Protein AF-A0A6P0DNE5-F1 (afdb_monomer_lite)

Foldseek 3Di:
DDDDPDPCQQVVVVVLLVQLVVLLVQLVVLVVVLLVCCVVDPPDQDDRDPVSLCSLVVSLVSLVVSLVCCVPPHDQADPAADLVLLVVLLVVLVVLLVVLVSSVCSLVSSCVVVPVPPDPPVVVVVSVVSSVSSSVSSNSSSVSSNSNSVNNNVTDPPPDD

Structure (mmCIF, N/CA/C/O backbone):
data_AF-A0A6P0DNE5-F1
#
_entry.id   AF-A0A6P0DNE5-F1
#
loop_
_atom_site.group_PDB
_atom_site.id
_atom_site.type_symbol
_atom_site.label_atom_id
_atom_site.label_alt_id
_atom_site.label_comp_id
_atom_site.label_asym_id
_atom_site.label_entity_id
_atom_site.label_seq_id
_atom_site.pdbx_PDB_ins_code
_atom_site.Cartn_x
_atom_site.Cartn_y
_atom_site.Cartn_z
_atom_site.occupancy
_atom_site.B_iso_or_equiv
_atom_site.auth_seq_id
_atom_site.auth_comp_id
_atom_site.auth_asym_id
_atom_site.auth_atom_id
_atom_site.pdbx_PDB_model_num
ATOM 1 N N . MET A 1 1 ? -16.342 22.376 21.111 1.00 40.09 1 MET A N 1
ATOM 2 C CA . MET A 1 1 ? -17.030 22.135 19.822 1.00 40.09 1 MET A CA 1
ATOM 3 C C . MET A 1 1 ? -17.573 20.713 19.846 1.00 40.09 1 MET A C 1
ATOM 5 O O . MET A 1 1 ? -16.789 19.785 19.961 1.00 40.09 1 MET A O 1
ATOM 9 N N . LYS A 1 2 ? -18.901 20.553 19.884 1.00 53.34 2 LYS A N 1
ATOM 10 C CA . LYS A 1 2 ? -19.609 19.266 20.007 1.00 53.34 2 LYS A CA 1
ATOM 11 C C . LYS A 1 2 ? -20.362 18.977 18.702 1.00 53.34 2 LYS A C 1
ATOM 13 O O . LYS A 1 2 ? -20.872 19.919 18.104 1.00 53.34 2 LYS A O 1
ATOM 18 N N . SER A 1 3 ? -20.507 17.683 18.383 1.00 47.47 3 SER A N 1
ATOM 19 C CA . SER A 1 3 ? -21.315 17.072 17.300 1.00 47.47 3 SER A CA 1
ATOM 20 C C . SER A 1 3 ? -20.554 16.914 15.968 1.00 47.47 3 SER A C 1
ATOM 22 O O . SER A 1 3 ? -20.046 17.894 15.449 1.00 47.47 3 SER A O 1
ATOM 24 N N . ARG A 1 4 ? -20.395 15.730 15.351 1.00 44.09 4 ARG A N 1
ATOM 25 C CA . ARG A 1 4 ? -21.260 14.537 15.291 1.00 44.09 4 ARG A CA 1
ATOM 26 C C . ARG A 1 4 ? -20.436 13.237 15.220 1.00 44.09 4 ARG A C 1
ATOM 28 O O . ARG A 1 4 ? -19.831 12.954 14.192 1.00 44.09 4 ARG A O 1
ATOM 35 N N . SER A 1 5 ? -20.505 12.389 16.241 1.00 48.00 5 SER A N 1
ATOM 36 C CA . SER A 1 5 ? -20.289 10.945 16.082 1.00 48.00 5 SER A CA 1
ATOM 37 C C . SER A 1 5 ? -21.601 10.328 15.593 1.00 48.00 5 SER A C 1
ATOM 39 O O . SER A 1 5 ? -22.382 9.769 16.359 1.00 48.00 5 SER A O 1
ATOM 41 N N . GLY A 1 6 ? -21.904 10.526 14.309 1.00 44.25 6 GLY A N 1
ATOM 42 C CA . GLY A 1 6 ? -22.980 9.777 13.667 1.00 44.25 6 GLY A CA 1
ATOM 43 C C . GLY A 1 6 ? -22.579 8.300 13.531 1.00 44.25 6 GLY A C 1
ATOM 44 O O . GLY A 1 6 ? -21.390 8.019 13.362 1.00 44.25 6 GLY A O 1
ATOM 45 N N . PRO A 1 7 ? -23.536 7.354 13.526 1.00 51.06 7 PRO A N 1
ATOM 46 C CA . PRO A 1 7 ? -23.280 5.931 13.261 1.00 51.06 7 PRO A CA 1
ATOM 47 C C . PRO A 1 7 ? -22.626 5.650 11.889 1.00 51.06 7 PRO A C 1
ATOM 49 O O . PRO A 1 7 ? -22.292 4.510 11.592 1.00 51.06 7 PRO A O 1
ATOM 52 N N . SER A 1 8 ? -22.406 6.673 11.056 1.00 59.88 8 SER A N 1
ATOM 53 C CA . SER A 1 8 ? -21.742 6.613 9.752 1.00 59.88 8 SER A CA 1
ATOM 54 C C . SER A 1 8 ? -20.208 6.654 9.800 1.00 59.88 8 SER A C 1
ATOM 56 O O . SER A 1 8 ? -19.576 6.265 8.823 1.00 59.88 8 SER A O 1
ATOM 58 N N . ALA A 1 9 ? -19.587 7.112 10.894 1.00 70.00 9 ALA A N 1
ATOM 59 C CA . ALA A 1 9 ? -18.127 7.243 10.987 1.00 70.00 9 ALA A CA 1
ATOM 60 C C . ALA A 1 9 ? -17.345 5.922 10.774 1.00 70.00 9 ALA A C 1
ATOM 62 O O . ALA A 1 9 ? -16.419 5.925 9.960 1.00 70.00 9 ALA A O 1
ATOM 63 N N . PRO A 1 10 ? -17.719 4.781 11.397 1.00 74.62 10 PRO A N 1
ATOM 64 C CA . PRO A 1 10 ? -17.017 3.516 11.163 1.00 74.62 10 PRO A CA 1
ATOM 65 C C . PRO A 1 10 ? -17.237 2.971 9.744 1.00 74.62 10 PRO A C 1
ATOM 67 O O . PRO A 1 10 ? -16.328 2.386 9.166 1.00 74.62 10 PRO A O 1
ATOM 70 N N . TRP A 1 11 ? -18.406 3.206 9.140 1.00 76.19 11 TRP A N 1
ATOM 71 C CA . TRP A 1 11 ? -18.694 2.771 7.767 1.00 76.19 11 TRP A CA 1
ATOM 72 C C . TRP A 1 11 ? -17.926 3.576 6.719 1.00 76.19 11 TRP A C 1
ATOM 74 O O . TRP A 1 11 ? -17.450 3.007 5.7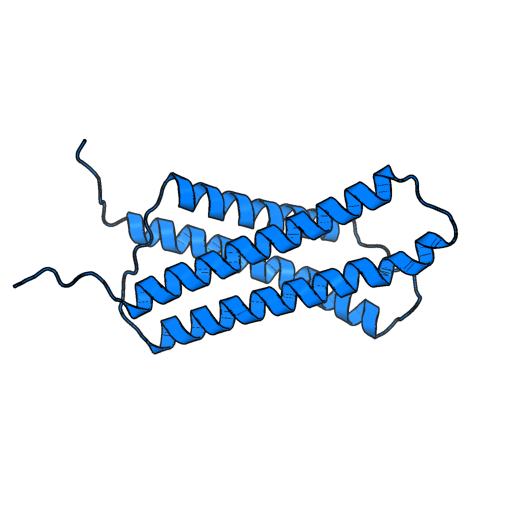41 1.00 76.19 11 TRP A O 1
ATOM 84 N N . ILE A 1 12 ? -17.754 4.883 6.936 1.00 80.94 12 ILE A N 1
ATOM 85 C CA . ILE A 1 12 ? -16.903 5.725 6.084 1.00 80.94 12 ILE A CA 1
ATOM 86 C C . ILE A 1 12 ? -15.450 5.261 6.192 1.00 80.94 12 ILE A C 1
ATOM 88 O O . ILE A 1 12 ? -14.786 5.095 5.173 1.00 80.94 12 ILE A O 1
ATOM 92 N N . TYR A 1 13 ? -14.974 4.995 7.412 1.00 82.75 13 TYR A N 1
ATOM 93 C CA . TYR A 1 13 ? -13.639 4.448 7.640 1.00 82.75 13 TYR A CA 1
ATOM 94 C C . TYR A 1 13 ? -13.429 3.108 6.915 1.00 82.75 13 TYR A C 1
ATOM 96 O O . TYR A 1 13 ? -12.464 2.965 6.166 1.00 82.75 13 TYR A O 1
ATOM 104 N N . LEU A 1 14 ? -14.364 2.163 7.062 1.00 83.56 14 LEU A N 1
ATOM 105 C CA . LEU A 1 14 ? -14.329 0.879 6.354 1.00 83.56 14 LEU A CA 1
ATOM 106 C C . LEU A 1 14 ? -14.367 1.055 4.833 1.00 83.56 14 LEU A C 1
ATOM 108 O O . LEU A 1 14 ? -13.668 0.337 4.128 1.00 83.56 14 LEU A O 1
ATOM 112 N N . GLY A 1 15 ? -15.131 2.023 4.324 1.00 85.50 15 GLY A N 1
ATOM 113 C CA . GLY A 1 15 ? -15.147 2.364 2.903 1.00 85.50 15 GLY A CA 1
ATOM 114 C C . GLY A 1 15 ? -13.790 2.869 2.403 1.00 85.50 15 GLY A C 1
ATOM 115 O O . GLY A 1 15 ? -13.328 2.434 1.350 1.00 85.5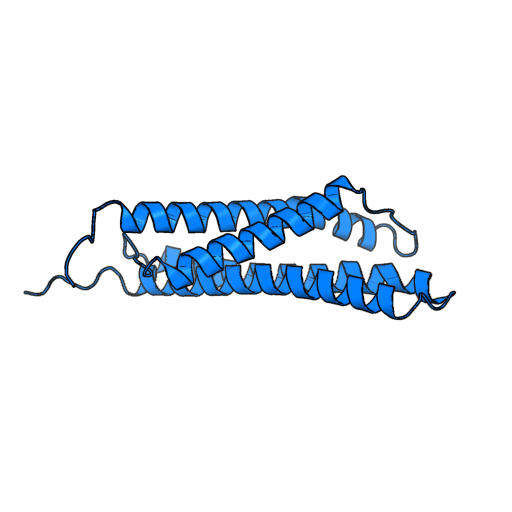0 15 GLY A O 1
ATOM 116 N N . LEU A 1 16 ? -13.115 3.736 3.168 1.00 86.06 16 LEU A N 1
ATOM 117 C CA . LEU A 1 16 ? -11.761 4.201 2.842 1.00 86.06 16 LEU A CA 1
ATOM 118 C C . LEU A 1 16 ? -10.746 3.055 2.883 1.00 86.06 16 LEU A C 1
ATOM 120 O O . LEU A 1 16 ? -9.910 2.956 1.986 1.00 86.06 16 LEU A O 1
ATOM 124 N N . LEU A 1 17 ? -10.832 2.187 3.894 1.00 86.88 17 LEU A N 1
ATOM 125 C CA . LEU A 1 17 ? -9.959 1.023 4.016 1.00 86.88 17 LEU A CA 1
ATOM 126 C C . LEU A 1 17 ? -10.181 0.046 2.856 1.00 86.88 17 LEU A C 1
ATOM 128 O O . LEU A 1 17 ? -9.220 -0.380 2.227 1.00 86.88 17 LEU A O 1
ATOM 132 N N . ALA A 1 18 ? -11.438 -0.240 2.507 1.00 88.38 18 ALA A N 1
ATOM 133 C CA . ALA A 1 18 ? -11.786 -1.087 1.371 1.00 88.38 18 ALA A CA 1
ATOM 134 C C . ALA A 1 18 ? -11.278 -0.501 0.046 1.00 88.38 18 ALA A C 1
ATOM 136 O O . ALA A 1 18 ? -10.746 -1.237 -0.783 1.00 88.38 18 ALA A O 1
ATOM 137 N N . ALA A 1 19 ? -11.376 0.820 -0.140 1.00 89.19 19 ALA A N 1
ATOM 138 C CA . ALA A 1 19 ? -10.813 1.497 -1.305 1.00 89.19 19 ALA A CA 1
ATOM 139 C C . ALA A 1 19 ? -9.281 1.358 -1.365 1.00 89.19 19 ALA A C 1
ATOM 141 O O . ALA A 1 19 ? -8.734 1.091 -2.435 1.00 89.19 19 ALA A O 1
ATOM 142 N N . GLN A 1 20 ? -8.582 1.466 -0.230 1.00 89.38 20 GLN A N 1
ATOM 143 C CA . GLN A 1 20 ? -7.138 1.223 -0.181 1.00 89.38 20 GLN A CA 1
ATOM 144 C C . GLN A 1 20 ? -6.780 -0.235 -0.460 1.00 89.38 20 GLN A C 1
ATOM 146 O O . GLN A 1 20 ? -5.856 -0.494 -1.226 1.00 89.38 20 GLN A O 1
ATOM 151 N N . THR A 1 21 ? -7.523 -1.188 0.102 1.00 89.75 21 THR A N 1
ATOM 152 C CA . THR A 1 21 ? -7.329 -2.613 -0.175 1.00 89.75 21 THR A CA 1
ATOM 153 C C . THR A 1 21 ? -7.550 -2.918 -1.654 1.00 89.75 21 THR A C 1
ATOM 155 O O . THR A 1 21 ? -6.733 -3.609 -2.256 1.00 89.75 21 THR A O 1
ATOM 158 N N . ALA A 1 22 ? -8.585 -2.353 -2.279 1.00 90.75 22 ALA A N 1
ATOM 159 C CA . ALA A 1 22 ? -8.823 -2.493 -3.714 1.00 90.75 22 ALA A CA 1
ATOM 160 C C . ALA A 1 22 ? -7.678 -1.896 -4.551 1.00 90.75 22 ALA A C 1
ATOM 162 O O . ALA A 1 22 ? -7.229 -2.521 -5.514 1.00 90.75 22 ALA A O 1
ATOM 163 N N . ALA A 1 23 ? -7.154 -0.729 -4.165 1.00 88.50 23 ALA A N 1
ATOM 164 C CA . ALA A 1 23 ? -6.004 -0.108 -4.824 1.00 88.50 23 ALA A CA 1
ATOM 165 C C . ALA A 1 23 ? -4.732 -0.966 -4.695 1.00 88.50 23 ALA A C 1
ATOM 167 O O . ALA A 1 23 ? -4.010 -1.163 -5.672 1.00 88.50 23 ALA A O 1
ATOM 168 N N . ALA A 1 24 ? -4.479 -1.527 -3.510 1.00 87.25 24 ALA A N 1
ATOM 169 C CA . ALA A 1 24 ? -3.353 -2.422 -3.260 1.00 87.25 24 ALA A CA 1
ATOM 170 C C . ALA A 1 24 ? -3.473 -3.739 -4.047 1.00 87.25 24 ALA A C 1
ATOM 172 O O . ALA A 1 24 ? -2.493 -4.193 -4.634 1.00 87.25 24 ALA A O 1
ATOM 173 N N . LEU A 1 25 ? -4.673 -4.325 -4.124 1.00 89.75 25 LEU A N 1
ATOM 174 C CA . LEU A 1 25 ? -4.942 -5.514 -4.939 1.00 89.75 25 LEU A CA 1
ATOM 175 C C . LEU A 1 25 ? -4.794 -5.230 -6.437 1.00 89.75 25 LEU A C 1
ATOM 177 O O . LEU A 1 25 ? -4.271 -6.064 -7.169 1.00 89.75 25 LEU A O 1
ATOM 181 N N . THR A 1 26 ? -5.201 -4.045 -6.893 1.00 87.19 26 THR A N 1
ATOM 182 C CA . THR A 1 26 ? -5.017 -3.619 -8.288 1.00 87.19 26 THR A CA 1
ATOM 183 C C . THR A 1 26 ? -3.534 -3.470 -8.620 1.00 87.19 26 THR A C 1
ATOM 185 O O . THR A 1 26 ? -3.081 -3.995 -9.635 1.00 87.19 26 THR A O 1
ATOM 188 N N . LEU A 1 27 ? -2.750 -2.837 -7.734 1.00 84.88 27 LEU A N 1
ATOM 189 C CA . LEU A 1 27 ? -1.289 -2.812 -7.854 1.00 84.88 27 LEU A CA 1
ATOM 190 C C . LEU A 1 27 ? -0.725 -4.223 -7.933 1.00 84.88 27 LEU A C 1
ATOM 192 O O . LEU A 1 27 ? 0.075 -4.498 -8.821 1.00 84.88 27 LEU A O 1
ATOM 196 N N . PHE A 1 28 ? -1.171 -5.117 -7.048 1.00 85.44 28 PHE A N 1
ATOM 197 C CA . PHE A 1 28 ? -0.756 -6.512 -7.065 1.00 85.44 28 PHE A CA 1
ATOM 198 C C . PHE A 1 28 ? -1.022 -7.176 -8.417 1.00 85.44 28 PHE A C 1
ATOM 200 O O . PHE A 1 28 ? -0.116 -7.766 -9.002 1.00 85.44 28 PHE A O 1
ATOM 207 N N . TRP A 1 29 ? -2.229 -7.006 -8.949 1.00 85.88 29 TRP A N 1
ATOM 208 C CA . TRP A 1 29 ? -2.652 -7.602 -10.210 1.00 85.88 29 TRP A CA 1
ATOM 209 C C . TRP A 1 29 ? -1.867 -7.099 -11.425 1.00 85.88 29 TRP A C 1
ATOM 211 O O . TRP A 1 29 ? -1.577 -7.879 -12.325 1.00 85.88 29 TRP A O 1
ATOM 221 N N . ILE A 1 30 ? -1.509 -5.813 -11.459 1.00 82.44 30 ILE A N 1
ATOM 222 C CA . ILE A 1 30 ? -0.730 -5.225 -12.564 1.00 82.44 30 ILE A CA 1
ATOM 223 C C . ILE A 1 30 ? 0.726 -5.683 -12.497 1.00 82.44 30 ILE A C 1
ATOM 225 O O . ILE A 1 30 ? 1.357 -6.005 -13.497 1.00 82.44 30 ILE A O 1
ATOM 229 N N . VAL A 1 31 ? 1.281 -5.702 -11.297 1.00 78.06 31 VAL A N 1
ATOM 230 C CA . VAL A 1 31 ? 2.714 -5.874 -11.087 1.00 78.06 31 VAL A CA 1
ATOM 231 C C . VAL A 1 31 ? 3.131 -7.334 -11.092 1.00 78.06 31 VAL A C 1
ATOM 233 O O . VAL A 1 31 ? 4.215 -7.650 -11.576 1.00 78.06 31 VAL A O 1
ATOM 236 N N . PHE A 1 32 ? 2.308 -8.226 -10.544 1.00 82.31 32 PHE A N 1
ATOM 237 C CA . PHE A 1 32 ? 2.599 -9.653 -10.507 1.00 82.31 32 PHE A CA 1
ATOM 238 C C . PHE A 1 32 ? 2.963 -10.241 -11.888 1.00 82.31 32 PHE A C 1
ATOM 240 O O . PHE A 1 32 ? 4.017 -10.873 -11.986 1.00 82.31 32 PHE A O 1
ATOM 247 N N . PRO A 1 33 ? 2.197 -10.009 -12.977 1.00 80.81 33 PRO A N 1
ATOM 248 C CA . PRO A 1 33 ? 2.567 -10.503 -14.302 1.00 80.81 33 PRO A CA 1
ATOM 249 C C . PRO A 1 33 ? 3.838 -9.839 -14.846 1.00 80.81 33 PRO A C 1
ATOM 251 O O . PRO A 1 33 ? 4.631 -10.512 -15.500 1.00 80.81 33 PRO A O 1
ATOM 254 N N . ILE A 1 34 ? 4.084 -8.559 -14.533 1.00 76.31 34 ILE A N 1
ATOM 255 C CA . ILE A 1 34 ? 5.331 -7.866 -14.901 1.00 76.31 34 ILE A CA 1
ATOM 256 C C . ILE A 1 34 ? 6.527 -8.545 -14.221 1.00 76.31 34 ILE A C 1
ATOM 258 O O . ILE A 1 34 ? 7.533 -8.826 -14.868 1.00 76.31 34 ILE A O 1
ATOM 262 N N . PHE A 1 35 ? 6.413 -8.850 -12.928 1.00 74.56 35 PHE A N 1
ATOM 263 C CA . PHE A 1 35 ? 7.452 -9.535 -12.162 1.00 74.56 35 PHE A CA 1
ATOM 264 C C . PHE A 1 35 ? 7.698 -10.961 -12.662 1.00 74.56 35 PHE A C 1
ATOM 266 O O . PHE A 1 35 ? 8.846 -11.356 -12.862 1.00 74.56 35 PHE A O 1
ATOM 273 N N . HIS A 1 36 ? 6.630 -11.717 -12.919 1.00 78.12 36 HIS A N 1
ATOM 274 C CA . HIS A 1 36 ? 6.729 -13.061 -13.480 1.00 78.12 36 HIS A CA 1
ATOM 275 C C . HIS A 1 36 ? 7.403 -13.046 -14.861 1.00 78.12 36 HIS A C 1
ATOM 277 O O . HIS A 1 36 ? 8.296 -13.853 -15.121 1.00 78.12 36 HIS A O 1
ATOM 283 N N . GLY A 1 37 ? 7.033 -12.096 -15.726 1.00 73.38 37 GLY A N 1
ATOM 284 C CA . GLY A 1 37 ? 7.671 -11.887 -17.027 1.00 73.38 37 GLY A CA 1
ATOM 285 C C . GLY A 1 37 ? 9.166 -11.584 -16.911 1.00 73.38 37 GLY A C 1
ATOM 286 O O . GLY A 1 37 ? 9.965 -12.141 -17.653 1.00 73.38 37 GLY A O 1
ATOM 287 N N . LEU A 1 38 ? 9.565 -10.780 -15.922 1.00 69.88 38 LEU A N 1
ATOM 288 C CA . LEU A 1 38 ? 10.974 -10.449 -15.690 1.00 69.88 38 LEU A CA 1
ATOM 289 C C . LEU A 1 38 ? 11.816 -11.634 -15.224 1.00 69.88 38 LEU A C 1
ATOM 291 O O . LEU A 1 38 ? 12.951 -11.781 -15.667 1.00 69.88 38 LEU A O 1
ATOM 295 N N . ILE A 1 39 ? 11.280 -12.470 -14.334 1.00 73.31 39 ILE A N 1
ATOM 296 C CA . ILE A 1 39 ? 11.995 -13.663 -13.857 1.00 73.31 39 ILE A CA 1
ATOM 297 C C . ILE A 1 39 ? 12.116 -14.708 -14.970 1.00 73.31 39 ILE A C 1
ATOM 299 O O . ILE A 1 39 ? 13.125 -15.404 -15.053 1.00 73.31 39 ILE A O 1
ATOM 303 N N . THR A 1 40 ? 11.093 -14.830 -15.816 1.00 75.69 40 THR A N 1
ATOM 304 C CA . THR A 1 40 ? 11.061 -15.828 -16.897 1.00 75.69 40 THR A CA 1
ATOM 305 C C . THR A 1 40 ? 11.865 -15.409 -18.129 1.00 75.69 40 THR A C 1
ATOM 307 O O . THR A 1 40 ? 12.417 -16.275 -18.803 1.00 75.69 40 THR A O 1
ATOM 310 N N . HIS A 1 41 ? 11.997 -14.105 -18.392 1.00 67.25 41 HIS A N 1
ATOM 311 C CA . HIS A 1 41 ? 12.728 -13.544 -19.532 1.00 67.25 41 HIS A CA 1
ATOM 312 C C . HIS A 1 41 ? 13.787 -12.528 -19.077 1.00 67.25 41 HIS A C 1
ATOM 314 O O . HIS A 1 41 ? 13.706 -11.328 -19.346 1.00 67.25 41 HIS A O 1
ATOM 320 N N . LEU A 1 42 ? 14.798 -13.019 -18.359 1.00 58.88 42 LEU A N 1
ATOM 321 C CA . LEU A 1 42 ? 15.931 -12.212 -17.905 1.00 58.88 42 LEU A CA 1
ATOM 322 C C . LEU A 1 42 ? 16.734 -11.684 -19.108 1.00 58.88 42 LEU A C 1
ATOM 324 O O . LEU A 1 42 ? 17.310 -12.467 -19.858 1.00 58.88 42 LEU A O 1
ATOM 328 N N . GLY A 1 43 ? 16.805 -10.358 -19.257 1.00 56.03 43 GLY A N 1
ATOM 329 C CA . GLY A 1 43 ? 17.646 -9.683 -20.257 1.00 56.03 43 GLY A CA 1
ATOM 330 C C . GLY A 1 43 ? 16.904 -9.067 -21.446 1.00 56.03 43 GLY A C 1
ATOM 331 O O . GLY A 1 43 ? 17.506 -8.281 -22.171 1.00 56.03 43 GLY A O 1
ATOM 332 N N . GLU A 1 44 ? 15.608 -9.341 -21.618 1.00 59.38 44 GLU A N 1
ATOM 333 C CA . GLU A 1 44 ? 14.803 -8.708 -22.671 1.00 59.38 44 GLU A CA 1
ATOM 334 C C . GLU A 1 44 ? 14.213 -7.365 -22.197 1.00 59.38 44 GLU A C 1
ATOM 336 O O . GLU A 1 44 ? 13.640 -7.276 -21.098 1.00 59.38 44 GLU A O 1
ATOM 341 N N . PRO A 1 45 ? 14.296 -6.294 -23.008 1.00 57.56 45 PRO A N 1
ATOM 342 C CA . PRO A 1 45 ? 13.609 -5.049 -22.716 1.00 57.56 45 PRO A CA 1
ATOM 343 C C . PRO A 1 45 ? 12.096 -5.251 -22.871 1.00 57.56 45 PRO A C 1
ATOM 345 O O . PRO A 1 45 ? 11.524 -5.034 -23.935 1.00 57.56 45 PRO A O 1
ATOM 348 N N . GLN A 1 46 ? 11.395 -5.606 -21.787 1.00 57.41 46 GLN A N 1
ATOM 349 C CA . GLN A 1 46 ? 9.933 -5.451 -21.767 1.00 57.41 46 GLN A CA 1
ATOM 350 C C . GLN A 1 46 ? 9.633 -3.968 -22.054 1.00 57.41 46 GLN A C 1
ATOM 352 O O . GLN A 1 46 ? 10.363 -3.097 -21.583 1.00 57.41 46 GLN A O 1
ATOM 357 N N . MET A 1 47 ? 8.563 -3.627 -22.757 1.00 59.66 47 MET A N 1
ATOM 358 C CA . MET A 1 47 ? 8.017 -2.268 -22.721 1.00 59.66 47 MET A CA 1
ATOM 359 C C . MET A 1 47 ? 6.807 -2.300 -21.795 1.00 59.66 47 MET A C 1
ATOM 361 O O . MET A 1 47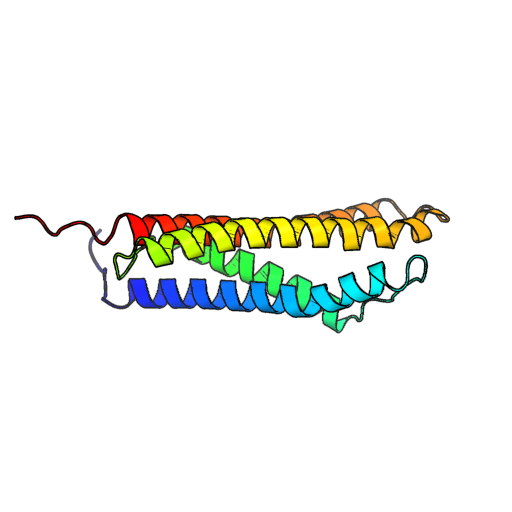 ? 5.941 -3.156 -21.951 1.00 59.66 47 MET A O 1
ATOM 365 N N . LEU A 1 48 ? 6.767 -1.419 -20.789 1.00 66.56 48 LEU A N 1
ATOM 366 C CA . LEU A 1 48 ? 5.557 -1.291 -19.977 1.00 66.56 48 LEU A CA 1
ATOM 367 C C . LEU A 1 48 ? 4.504 -0.601 -20.841 1.00 66.56 48 LEU A C 1
ATOM 369 O O . LEU A 1 48 ? 4.782 0.467 -21.394 1.00 66.56 48 LEU A O 1
ATOM 373 N N . ALA A 1 49 ? 3.312 -1.182 -20.939 1.00 76.19 49 ALA A N 1
ATOM 374 C CA . ALA A 1 49 ? 2.216 -0.497 -21.596 1.00 76.19 49 ALA A CA 1
ATOM 375 C C . ALA A 1 49 ? 1.899 0.794 -20.826 1.00 76.19 49 ALA A C 1
ATOM 377 O O . ALA A 1 49 ? 1.963 0.844 -19.594 1.00 76.19 49 ALA A O 1
ATOM 378 N N . LEU A 1 50 ? 1.547 1.857 -21.551 1.00 76.81 50 LEU A N 1
ATOM 379 C CA . LEU A 1 50 ? 1.199 3.142 -20.940 1.00 76.81 50 LEU A CA 1
ATOM 380 C C . LEU A 1 50 ? -0.011 3.001 -19.995 1.00 76.81 50 LEU A C 1
ATOM 382 O O . LEU A 1 50 ? -0.085 3.688 -18.980 1.00 76.81 50 LEU A O 1
ATOM 386 N N . SER A 1 51 ? -0.901 2.042 -20.274 1.00 78.19 51 SER A N 1
ATOM 387 C CA . SER A 1 51 ? -2.000 1.633 -19.391 1.00 78.19 51 SER A CA 1
ATOM 388 C C . SER A 1 51 ? -1.521 1.155 -18.019 1.00 78.19 51 SER A C 1
ATOM 390 O O . SER A 1 51 ? -2.100 1.541 -17.006 1.00 78.19 51 SER A O 1
ATOM 392 N N . ASP A 1 52 ? -0.450 0.363 -17.972 1.00 79.62 52 ASP A N 1
ATOM 393 C CA . ASP A 1 52 ? 0.059 -0.238 -16.736 1.00 79.62 52 ASP A CA 1
ATOM 394 C C . ASP A 1 52 ? 0.760 0.818 -15.881 1.00 79.62 52 ASP A C 1
ATOM 396 O O . ASP A 1 52 ? 0.580 0.861 -14.665 1.00 79.62 52 ASP A O 1
ATOM 400 N N . GLN A 1 53 ? 1.501 1.729 -16.525 1.00 79.56 53 GLN A N 1
ATOM 401 C CA . GLN A 1 53 ? 2.101 2.882 -15.849 1.00 79.56 53 GLN A CA 1
ATOM 402 C C . GLN A 1 53 ? 1.026 3.776 -15.232 1.00 79.56 53 GLN A C 1
ATOM 404 O O . GLN A 1 53 ? 1.109 4.114 -14.052 1.00 79.56 53 GLN A O 1
ATOM 409 N N . VAL A 1 54 ? -0.011 4.123 -16.001 1.00 84.31 54 VAL A N 1
ATOM 410 C CA . VAL A 1 54 ? -1.136 4.922 -15.497 1.00 84.31 54 VAL A CA 1
ATOM 411 C C . VAL A 1 54 ? -1.843 4.194 -14.354 1.00 84.31 54 VAL A C 1
ATOM 413 O O . VAL A 1 54 ? -2.149 4.822 -13.344 1.00 84.31 54 VAL A O 1
ATOM 416 N N . GLY A 1 55 ? -2.043 2.878 -14.462 1.00 84.81 55 GLY A N 1
ATOM 417 C CA . GLY A 1 55 ? -2.652 2.056 -13.416 1.00 84.81 55 GLY A CA 1
ATOM 418 C C . GLY A 1 55 ? -1.859 2.054 -12.107 1.00 84.81 55 GLY A C 1
ATOM 419 O O . GLY A 1 55 ? -2.444 2.230 -11.035 1.00 84.81 55 GLY A O 1
ATOM 420 N N . ILE A 1 56 ? -0.530 1.924 -12.176 1.00 83.69 56 ILE A N 1
ATOM 421 C CA . ILE A 1 56 ? 0.345 1.981 -10.997 1.00 83.69 56 ILE A CA 1
ATOM 422 C C . ILE A 1 56 ? 0.303 3.374 -10.358 1.00 83.69 56 ILE A C 1
ATOM 424 O O . ILE A 1 56 ? 0.088 3.473 -9.149 1.00 83.69 56 ILE A O 1
ATOM 428 N N . VAL A 1 57 ? 0.434 4.449 -11.149 1.00 85.69 57 VAL A N 1
ATOM 429 C CA . VAL A 1 57 ? 0.368 5.831 -10.632 1.00 85.69 57 VAL A CA 1
ATOM 430 C C . VAL A 1 57 ? -0.990 6.119 -10.008 1.00 85.69 57 VAL A C 1
ATOM 432 O O . VAL A 1 57 ? -1.047 6.659 -8.907 1.00 85.69 57 VAL A O 1
ATOM 435 N N . ALA A 1 58 ? -2.082 5.752 -10.680 1.00 88.19 58 ALA A N 1
ATOM 436 C CA . ALA A 1 58 ? -3.435 5.987 -10.194 1.00 88.19 58 ALA A CA 1
ATOM 437 C C . ALA A 1 58 ? -3.696 5.232 -8.886 1.00 88.19 58 ALA A C 1
ATOM 439 O O . ALA A 1 58 ? -4.224 5.809 -7.937 1.00 88.19 58 ALA A O 1
ATOM 440 N N . SER A 1 59 ? -3.266 3.972 -8.801 1.00 86.81 59 SER A N 1
ATOM 441 C CA . SER A 1 59 ? -3.420 3.166 -7.590 1.00 86.81 59 SER A CA 1
ATOM 442 C C . SER A 1 59 ? -2.569 3.703 -6.442 1.00 86.81 59 SER A C 1
ATOM 444 O O . SER A 1 59 ? -3.058 3.837 -5.322 1.00 86.81 59 SER A O 1
ATOM 446 N N . ALA A 1 60 ? -1.316 4.080 -6.712 1.00 86.31 60 ALA A N 1
ATOM 447 C CA . ALA A 1 60 ? -0.460 4.716 -5.721 1.00 86.31 60 ALA A CA 1
ATOM 448 C C . ALA A 1 60 ? -1.072 6.042 -5.246 1.00 86.31 60 ALA A C 1
ATOM 450 O O . ALA A 1 60 ? -1.187 6.265 -4.044 1.00 86.31 60 ALA A O 1
ATOM 451 N N . ALA A 1 61 ? -1.523 6.908 -6.155 1.00 89.06 61 ALA A N 1
ATOM 452 C CA . ALA A 1 61 ? -2.189 8.161 -5.809 1.00 89.06 61 ALA A CA 1
ATOM 453 C C . ALA A 1 61 ? -3.433 7.915 -4.943 1.00 89.06 61 ALA A C 1
ATOM 455 O O . ALA A 1 61 ? -3.596 8.578 -3.922 1.00 89.06 61 ALA A O 1
ATOM 456 N N . LEU A 1 62 ? -4.250 6.912 -5.278 1.00 90.25 62 LEU A N 1
ATOM 457 C CA . LEU A 1 62 ? -5.420 6.526 -4.493 1.00 90.25 62 LEU A CA 1
ATOM 458 C C . LEU A 1 62 ? -5.038 6.084 -3.071 1.00 90.25 62 LEU A C 1
ATOM 460 O O . LEU A 1 62 ? -5.655 6.548 -2.111 1.00 90.25 62 LEU A O 1
ATOM 464 N N . LEU A 1 63 ? -3.978 5.280 -2.908 1.00 88.88 63 LEU A N 1
ATOM 465 C CA . LEU A 1 63 ? -3.463 4.890 -1.587 1.00 88.88 63 LEU A CA 1
ATOM 466 C C . LEU A 1 63 ? -3.100 6.110 -0.730 1.00 88.88 63 LEU A C 1
ATOM 468 O O . LEU A 1 63 ? -3.533 6.199 0.425 1.00 88.88 63 LEU A O 1
ATOM 472 N N . HIS A 1 64 ? -2.368 7.073 -1.303 1.00 89.44 64 HIS A N 1
ATOM 473 C CA . HIS A 1 64 ? -2.006 8.316 -0.615 1.00 89.44 64 HIS A CA 1
ATOM 474 C C . HIS A 1 64 ? -3.240 9.162 -0.298 1.00 89.44 64 HIS A C 1
ATOM 476 O O . HIS A 1 64 ? -3.417 9.582 0.843 1.00 89.44 64 HIS A O 1
ATOM 482 N N . CYS A 1 65 ? -4.117 9.394 -1.275 1.00 88.25 65 CYS A N 1
ATOM 483 C CA . CYS A 1 65 ? -5.315 10.208 -1.098 1.00 88.25 65 CYS A CA 1
ATOM 484 C C . CYS A 1 65 ? -6.209 9.647 0.010 1.00 88.25 65 CYS A C 1
ATOM 486 O O . CYS A 1 65 ? -6.619 10.402 0.894 1.00 88.25 65 CYS A O 1
ATOM 488 N N . CYS A 1 66 ? -6.458 8.337 0.024 1.00 86.62 66 CYS A N 1
ATOM 489 C CA . CYS A 1 66 ? -7.233 7.694 1.080 1.00 86.62 66 CYS A CA 1
ATOM 490 C C . CYS A 1 66 ? -6.535 7.804 2.443 1.00 86.62 66 CYS A C 1
ATOM 492 O O . CYS A 1 66 ? -7.179 8.178 3.424 1.00 86.62 66 CYS A O 1
ATOM 494 N N . TYR A 1 67 ? -5.219 7.570 2.507 1.00 86.75 67 TYR A N 1
ATOM 495 C CA . TYR A 1 67 ? -4.467 7.620 3.765 1.00 86.75 67 TYR A CA 1
ATOM 496 C C . TYR A 1 67 ? -4.485 9.025 4.378 1.00 86.75 67 TYR A C 1
ATOM 498 O O . TYR A 1 67 ? -4.766 9.202 5.563 1.00 86.75 67 TYR A O 1
ATOM 506 N N . TRP A 1 68 ? -4.233 10.048 3.563 1.00 87.81 68 TRP A N 1
ATOM 507 C CA . TRP A 1 68 ? -4.189 11.439 4.009 1.00 87.81 68 TRP A CA 1
ATOM 508 C C . TRP A 1 68 ? -5.579 11.978 4.348 1.00 87.81 68 TRP A C 1
ATOM 510 O O . TRP A 1 68 ? -5.731 12.711 5.327 1.00 87.81 68 TRP A O 1
ATOM 520 N N . THR A 1 69 ? -6.601 11.587 3.580 1.00 83.56 69 THR A N 1
ATOM 521 C CA . THR A 1 69 ? -8.001 11.901 3.900 1.00 83.56 69 THR A CA 1
ATOM 522 C C . THR A 1 69 ? -8.375 11.315 5.254 1.00 83.56 69 THR A C 1
ATOM 524 O O . THR A 1 69 ? -8.894 12.026 6.111 1.00 83.56 69 THR A O 1
ATOM 527 N N . ARG A 1 70 ? -8.031 10.050 5.505 1.00 84.12 70 ARG A N 1
ATOM 528 C CA . ARG A 1 70 ? -8.257 9.425 6.808 1.00 84.12 70 ARG A CA 1
ATOM 529 C C . ARG A 1 70 ? -7.511 10.165 7.918 1.00 84.12 70 ARG A C 1
ATOM 531 O O . ARG A 1 70 ? -8.128 10.507 8.920 1.00 84.12 70 ARG A O 1
ATOM 538 N N . LEU A 1 71 ? -6.222 10.465 7.733 1.00 79.94 71 LEU A N 1
ATOM 539 C CA . LEU A 1 71 ? -5.390 11.112 8.757 1.00 79.94 71 LEU A CA 1
ATOM 540 C C . LEU A 1 71 ? -5.930 12.486 9.181 1.00 79.94 71 LEU A C 1
ATOM 542 O O . LEU A 1 71 ? -5.838 12.841 10.352 1.00 79.94 71 LEU A O 1
ATOM 546 N N . LYS A 1 72 ? -6.493 13.254 8.240 1.00 81.75 72 LYS A N 1
ATOM 547 C CA . LYS A 1 72 ? -7.050 14.582 8.526 1.00 81.75 72 LYS A CA 1
ATOM 548 C C . LYS A 1 72 ? -8.466 14.554 9.102 1.00 81.75 72 LYS A C 1
ATOM 550 O O . LYS A 1 72 ? -8.810 15.470 9.841 1.00 81.75 72 LYS A O 1
ATOM 555 N N . TRP A 1 73 ? -9.289 13.570 8.739 1.00 70.69 73 TRP A N 1
ATOM 556 C CA . TRP A 1 73 ? -10.742 13.685 8.920 1.00 70.69 73 TRP A CA 1
ATOM 557 C C . TRP A 1 73 ? -11.388 12.580 9.757 1.00 70.69 73 TRP A C 1
ATOM 559 O O . TRP A 1 73 ? -12.505 12.791 10.224 1.00 70.69 73 TRP A O 1
ATOM 569 N N . MET A 1 74 ? -10.743 11.422 9.951 1.00 69.88 74 MET A N 1
ATOM 570 C CA . MET A 1 74 ? -11.406 10.247 10.533 1.00 69.88 74 MET A CA 1
ATOM 571 C C . MET A 1 74 ? -10.571 9.579 11.639 1.00 69.88 74 MET A C 1
ATOM 573 O O . MET A 1 74 ? -9.436 9.162 11.386 1.00 69.88 74 MET A O 1
ATOM 577 N N . PRO A 1 75 ? -11.121 9.416 12.860 1.00 71.56 75 PRO A N 1
ATOM 578 C CA . PRO A 1 75 ? -10.499 8.587 13.884 1.00 71.56 75 PRO A CA 1
ATOM 579 C C . PRO A 1 75 ? -10.597 7.102 13.509 1.00 71.56 75 PRO A C 1
ATOM 581 O O . PRO A 1 75 ? -11.566 6.662 12.887 1.00 71.56 75 PRO A O 1
ATOM 584 N N . VAL A 1 76 ? -9.606 6.309 13.923 1.00 72.62 76 VAL A N 1
ATOM 585 C CA . VAL A 1 76 ? -9.676 4.845 13.792 1.00 72.62 76 VAL A CA 1
ATOM 586 C C . VAL A 1 76 ? -10.753 4.349 14.731 1.00 72.62 76 VAL A C 1
ATOM 588 O O . VAL A 1 76 ? -10.670 4.577 15.934 1.00 72.62 76 VAL A O 1
ATOM 591 N N . THR A 1 77 ? -11.770 3.695 14.187 1.00 68.12 77 THR A N 1
ATOM 592 C CA . THR A 1 77 ? -12.828 3.092 14.996 1.00 68.12 77 THR A CA 1
ATOM 593 C C . THR A 1 77 ? -13.031 1.667 14.522 1.00 68.12 77 THR A C 1
ATOM 595 O O . THR A 1 77 ? -13.400 1.456 13.367 1.00 68.12 77 THR A O 1
ATOM 598 N N . SER A 1 78 ? -12.780 0.693 15.398 1.00 67.56 78 SER A N 1
ATOM 599 C CA . SER A 1 78 ? -13.172 -0.685 15.121 1.00 67.56 78 SER A CA 1
ATOM 600 C C . SER A 1 78 ? -14.627 -0.900 15.542 1.00 67.56 78 SER A C 1
ATOM 602 O O . SER A 1 78 ? -14.979 -0.568 16.676 1.00 67.56 78 SER A O 1
ATOM 604 N N . PRO A 1 79 ? -15.486 -1.451 14.666 1.00 69.62 79 PRO A N 1
ATOM 605 C CA . PRO A 1 79 ? -16.848 -1.806 15.038 1.00 69.62 79 PRO A CA 1
ATOM 606 C C . PRO A 1 79 ? -16.940 -3.122 15.827 1.00 69.62 79 PRO A C 1
ATOM 608 O O . PRO A 1 79 ? -18.004 -3.415 16.366 1.00 69.62 79 PRO A O 1
ATOM 611 N N . PHE A 1 80 ? -15.870 -3.922 15.891 1.00 76.25 80 PHE A N 1
ATOM 612 C CA . PHE A 1 80 ? -15.876 -5.243 16.526 1.00 76.25 80 PHE A CA 1
ATOM 613 C C . PHE A 1 80 ? -14.528 -5.593 17.171 1.00 76.25 80 PHE A C 1
ATOM 615 O O . PHE A 1 80 ? -13.488 -5.047 16.807 1.00 76.25 80 PHE A O 1
ATOM 622 N N . HIS A 1 81 ? -14.554 -6.531 18.118 1.00 84.81 81 HIS A N 1
ATOM 623 C CA . HIS A 1 81 ? -13.363 -7.104 18.743 1.00 84.81 81 HIS A CA 1
ATOM 624 C C . HIS A 1 81 ? -13.104 -8.507 18.176 1.00 84.81 81 HIS A C 1
ATOM 626 O O . HIS A 1 81 ? -13.997 -9.357 18.201 1.00 84.81 81 HIS A O 1
ATOM 632 N N . SER A 1 82 ? -11.912 -8.759 17.628 1.00 86.19 82 SER A N 1
ATOM 633 C CA . SER A 1 82 ? -11.523 -10.100 17.167 1.00 86.19 82 SER A CA 1
ATOM 634 C C . SER A 1 82 ? -10.007 -10.249 17.033 1.00 86.19 82 SER A C 1
ATOM 636 O O . SER A 1 82 ? -9.402 -9.794 16.062 1.00 86.19 82 SER A O 1
ATOM 638 N N . VAL A 1 83 ? -9.395 -10.983 17.963 1.00 87.81 83 VAL A N 1
ATOM 639 C CA . VAL A 1 83 ? -7.945 -11.253 17.971 1.00 87.81 83 VAL A CA 1
ATOM 640 C C . VAL A 1 83 ? -7.474 -11.949 16.687 1.00 87.81 83 VAL A C 1
ATOM 642 O O . VAL A 1 83 ? -6.413 -11.623 16.154 1.00 87.81 83 VAL A O 1
ATOM 645 N N . PHE A 1 84 ? -8.276 -12.874 16.146 1.00 89.69 84 PHE A N 1
ATOM 646 C CA . PHE A 1 84 ? -7.946 -13.586 14.908 1.00 89.69 84 PHE A CA 1
ATOM 647 C C . PHE A 1 84 ? -7.894 -12.644 13.697 1.00 89.69 84 PHE A C 1
ATOM 649 O O . PHE A 1 84 ? -6.937 -12.681 12.924 1.00 89.69 84 PHE A O 1
ATOM 656 N N . VAL A 1 85 ? -8.892 -11.762 13.550 1.00 86.94 85 VAL A N 1
ATOM 657 C CA . VAL A 1 85 ? -8.921 -10.782 12.453 1.00 86.94 85 VAL A CA 1
ATOM 658 C C . VAL A 1 85 ? -7.780 -9.777 12.601 1.00 86.94 85 VAL A C 1
ATOM 660 O O . VAL A 1 85 ? -7.125 -9.466 11.610 1.00 86.94 85 VAL A O 1
ATOM 663 N N . ALA A 1 86 ? -7.483 -9.327 13.823 1.00 88.19 86 ALA A N 1
ATOM 664 C CA . ALA A 1 86 ? -6.341 -8.456 14.089 1.00 88.19 86 ALA A CA 1
ATOM 665 C C . ALA A 1 86 ? -5.013 -9.082 13.634 1.00 88.19 86 ALA A C 1
ATOM 667 O O . ALA A 1 86 ? -4.242 -8.449 12.913 1.00 88.19 86 ALA A O 1
ATOM 668 N N . HIS A 1 87 ? -4.781 -10.358 13.955 1.00 90.38 87 HIS A N 1
ATOM 669 C CA . HIS A 1 87 ? -3.578 -11.073 13.523 1.00 90.38 87 HIS A CA 1
ATOM 670 C C . HIS A 1 87 ? -3.500 -11.242 12.004 1.00 90.38 87 HIS A C 1
ATOM 672 O O . HIS A 1 87 ? -2.424 -11.087 11.423 1.00 90.38 87 HIS A O 1
ATOM 678 N N . LEU A 1 88 ? -4.629 -11.507 11.340 1.00 91.12 88 LEU A N 1
ATOM 679 C CA . LEU A 1 88 ? -4.675 -11.575 9.880 1.00 91.12 88 LEU A CA 1
ATOM 680 C C . LEU A 1 88 ? -4.327 -10.219 9.240 1.00 91.12 88 LEU A C 1
ATOM 682 O O . LEU A 1 88 ? -3.612 -10.178 8.239 1.00 91.12 88 LEU A O 1
ATOM 686 N N . LEU A 1 89 ? -4.777 -9.112 9.838 1.00 89.56 89 LEU A N 1
ATOM 687 C CA . LEU A 1 89 ? -4.448 -7.753 9.396 1.00 89.56 89 LEU A CA 1
ATOM 688 C C . LEU A 1 89 ? -2.961 -7.432 9.590 1.00 89.56 89 LEU A C 1
ATOM 690 O O . LEU A 1 89 ? -2.331 -6.914 8.667 1.00 89.56 89 LEU A O 1
ATOM 694 N N . PHE A 1 90 ? -2.372 -7.797 10.734 1.00 89.75 90 PHE A N 1
ATOM 695 C CA . PHE A 1 90 ? -0.929 -7.656 10.960 1.00 89.75 90 PHE A CA 1
ATOM 696 C C . PHE A 1 90 ? -0.117 -8.485 9.966 1.00 89.75 90 PHE A C 1
ATOM 698 O O . PHE A 1 90 ? 0.873 -8.004 9.414 1.00 89.75 90 PHE A O 1
ATOM 705 N N . PHE A 1 91 ? -0.546 -9.714 9.679 1.00 89.88 91 PHE A N 1
ATOM 706 C CA . PHE A 1 91 ? 0.088 -10.539 8.657 1.00 89.88 91 PHE A CA 1
ATOM 707 C C . PHE A 1 91 ? 0.000 -9.881 7.271 1.00 89.88 91 PHE A C 1
ATOM 709 O O . PHE A 1 91 ? 1.019 -9.728 6.595 1.00 89.88 91 PHE A O 1
ATOM 716 N N . ALA A 1 92 ? -1.183 -9.405 6.871 1.00 88.06 92 ALA A N 1
ATOM 717 C CA . ALA A 1 92 ? -1.394 -8.719 5.596 1.00 88.06 92 ALA A CA 1
ATOM 718 C C . ALA A 1 92 ? -0.556 -7.432 5.461 1.00 88.06 92 ALA A C 1
ATOM 720 O O . ALA A 1 92 ? -0.023 -7.146 4.383 1.00 88.06 92 ALA A O 1
ATOM 721 N N . SER A 1 93 ? -0.380 -6.685 6.554 1.00 88.19 93 SER A N 1
ATOM 722 C CA . SER A 1 93 ? 0.514 -5.522 6.625 1.00 88.19 93 SER A CA 1
ATOM 723 C C . SER A 1 93 ? 1.958 -5.899 6.274 1.00 88.19 93 SER A C 1
ATOM 725 O O . SER A 1 93 ? 2.580 -5.271 5.413 1.00 88.19 93 SER A O 1
ATO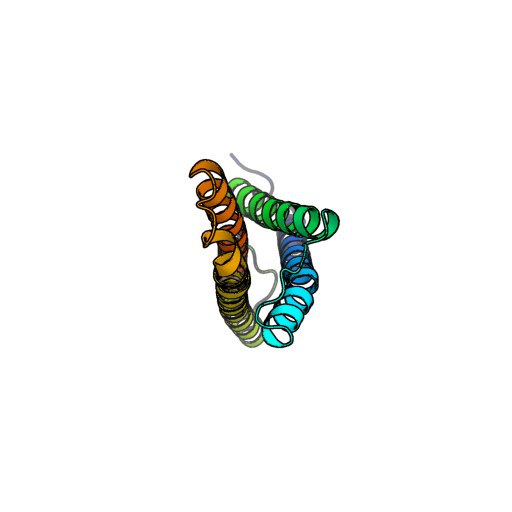M 727 N N . ARG A 1 94 ? 2.476 -6.994 6.848 1.00 87.88 94 ARG A N 1
ATOM 728 C CA . ARG A 1 94 ? 3.830 -7.492 6.546 1.00 87.88 94 ARG A CA 1
ATOM 729 C C . ARG A 1 94 ? 3.963 -8.005 5.114 1.00 87.88 94 ARG A C 1
ATOM 731 O O . ARG A 1 94 ? 4.952 -7.694 4.453 1.00 87.88 94 ARG A O 1
ATOM 738 N N . VAL A 1 95 ? 2.968 -8.734 4.609 1.00 84.94 95 VAL A N 1
ATOM 739 C CA . VAL A 1 95 ? 2.948 -9.220 3.216 1.00 84.94 95 VAL A CA 1
ATOM 740 C C . VAL A 1 95 ? 2.978 -8.060 2.219 1.00 84.94 95 VAL A C 1
ATOM 742 O O . VAL A 1 95 ? 3.721 -8.112 1.240 1.00 84.94 95 VAL A O 1
ATOM 745 N N . SER A 1 96 ? 2.245 -6.980 2.496 1.00 81.31 96 SER A N 1
ATOM 746 C CA . SER A 1 96 ? 2.228 -5.779 1.647 1.00 81.31 96 SER A CA 1
ATOM 747 C C . SER A 1 96 ? 3.618 -5.142 1.514 1.00 81.31 96 SER A C 1
ATOM 749 O O . SER A 1 96 ? 3.982 -4.653 0.444 1.00 81.31 96 SER A O 1
ATOM 751 N N . PHE A 1 97 ? 4.434 -5.201 2.571 1.00 77.25 97 PHE A N 1
ATOM 752 C CA . PHE A 1 97 ? 5.812 -4.712 2.538 1.00 77.25 97 PHE A CA 1
ATOM 753 C C . PHE A 1 97 ? 6.741 -5.610 1.707 1.00 77.25 97 PHE A C 1
ATOM 755 O O . PHE A 1 97 ? 7.513 -5.100 0.895 1.00 77.25 97 PHE A O 1
ATOM 762 N N . PHE A 1 98 ? 6.638 -6.939 1.847 1.00 79.81 98 PHE A N 1
ATOM 763 C CA . PHE A 1 98 ? 7.386 -7.877 0.996 1.00 79.81 98 PHE A CA 1
ATOM 764 C C . PHE A 1 98 ? 7.066 -7.676 -0.482 1.00 79.81 98 PHE A C 1
ATOM 766 O O . PHE A 1 98 ? 7.966 -7.677 -1.323 1.00 79.81 98 PHE A O 1
ATOM 773 N N . PHE A 1 99 ? 5.790 -7.439 -0.785 1.00 77.50 99 PHE A N 1
ATOM 774 C CA . PHE A 1 99 ? 5.351 -7.132 -2.132 1.00 77.50 99 PHE A CA 1
ATOM 775 C C . PHE A 1 99 ? 5.976 -5.835 -2.666 1.00 77.50 99 PHE A C 1
ATOM 777 O O . PHE A 1 99 ? 6.481 -5.820 -3.787 1.00 77.50 99 PHE A O 1
ATOM 784 N N . GLY A 1 100 ? 6.033 -4.777 -1.848 1.00 75.38 100 GLY A N 1
ATOM 785 C CA . GLY A 1 100 ? 6.755 -3.546 -2.182 1.00 75.38 100 GLY A CA 1
ATOM 786 C C . GLY A 1 100 ? 8.241 -3.789 -2.477 1.00 75.38 100 GLY A C 1
ATOM 787 O O . GLY A 1 100 ? 8.761 -3.304 -3.478 1.00 75.38 100 GLY A O 1
ATOM 788 N N . GLY A 1 101 ? 8.919 -4.599 -1.662 1.00 72.88 101 GLY A N 1
ATOM 789 C CA . GLY A 1 101 ? 10.321 -4.969 -1.889 1.00 72.88 101 GLY A CA 1
ATOM 790 C C . GLY A 1 101 ? 10.544 -5.714 -3.210 1.00 72.88 101 GLY A C 1
ATOM 791 O O . GLY A 1 101 ? 11.431 -5.350 -3.981 1.00 72.88 101 GLY A O 1
ATOM 792 N N . ALA A 1 102 ? 9.703 -6.706 -3.517 1.00 73.62 102 ALA A N 1
ATOM 793 C CA . ALA A 1 102 ? 9.762 -7.433 -4.787 1.00 73.62 102 ALA A CA 1
ATOM 794 C C . ALA A 1 102 ? 9.545 -6.499 -5.989 1.00 73.62 102 ALA A C 1
ATOM 796 O O . ALA A 1 102 ? 10.261 -6.586 -6.986 1.00 73.62 102 ALA A O 1
ATOM 797 N N . LEU A 1 103 ? 8.613 -5.551 -5.859 1.00 70.19 103 LEU A N 1
ATOM 798 C CA . LEU A 1 103 ? 8.350 -4.490 -6.830 1.00 70.19 103 LEU A CA 1
ATOM 799 C C . LEU A 1 103 ? 9.558 -3.614 -7.116 1.00 70.19 103 LEU A C 1
ATOM 801 O O . LEU A 1 103 ? 9.895 -3.362 -8.273 1.00 70.19 103 LEU A O 1
ATOM 805 N N . PHE A 1 104 ? 10.194 -3.144 -6.046 1.00 74.00 104 PHE A N 1
ATOM 806 C CA . PHE A 1 104 ? 11.402 -2.344 -6.127 1.00 74.00 104 PHE A CA 1
ATOM 807 C C . PHE A 1 104 ? 12.484 -3.090 -6.907 1.00 74.00 104 PHE A C 1
ATOM 809 O O . PHE A 1 104 ? 13.008 -2.556 -7.884 1.00 74.00 104 PHE A O 1
ATOM 816 N N . SER A 1 105 ? 12.763 -4.341 -6.531 1.00 68.31 105 SER A N 1
ATOM 817 C CA . SER A 1 105 ? 13.752 -5.174 -7.215 1.00 68.31 105 SER A CA 1
ATOM 818 C C . SER A 1 105 ? 13.398 -5.383 -8.688 1.00 68.31 105 SER A C 1
ATOM 820 O O . SER A 1 105 ? 14.259 -5.203 -9.545 1.00 68.31 105 SER A O 1
ATOM 822 N N . ALA A 1 106 ? 12.135 -5.683 -8.998 1.00 66.25 106 ALA A N 1
ATOM 823 C CA . ALA A 1 106 ? 11.655 -5.867 -10.365 1.00 66.25 106 ALA A CA 1
ATOM 824 C C . ALA A 1 106 ? 11.918 -4.637 -11.242 1.00 66.25 106 ALA A C 1
ATOM 826 O O . ALA A 1 106 ? 12.454 -4.749 -12.341 1.00 66.25 106 ALA A O 1
ATOM 827 N N . ILE A 1 107 ? 11.553 -3.449 -10.750 1.00 66.44 107 ILE A N 1
ATOM 828 C CA . ILE A 1 107 ? 11.694 -2.208 -11.511 1.00 66.44 107 ILE A CA 1
ATOM 829 C C . ILE A 1 107 ? 13.169 -1.817 -11.627 1.00 66.44 107 ILE A C 1
ATOM 831 O O . ILE A 1 107 ? 13.594 -1.415 -12.706 1.00 66.44 107 ILE A O 1
ATOM 835 N N . PHE A 1 108 ? 13.961 -1.961 -10.564 1.00 64.62 108 PHE A N 1
ATOM 836 C CA . PHE A 1 108 ? 15.359 -1.529 -10.550 1.00 64.62 108 PHE A CA 1
ATOM 837 C C . PHE A 1 108 ? 16.270 -2.442 -11.389 1.00 64.62 108 PHE A C 1
ATOM 839 O O . PHE A 1 108 ? 17.018 -1.945 -12.228 1.00 64.62 108 PHE A O 1
ATOM 846 N N . PHE A 1 109 ? 16.168 -3.771 -11.243 1.00 62.16 109 PHE A N 1
ATOM 847 C CA . PHE A 1 109 ? 17.010 -4.716 -11.997 1.00 62.16 109 PHE A CA 1
ATOM 848 C C . PHE A 1 109 ? 16.704 -4.723 -13.499 1.00 62.16 109 PHE A C 1
ATOM 850 O O . PHE A 1 109 ? 17.602 -4.897 -14.317 1.00 62.16 109 PHE A O 1
ATOM 857 N N . ARG A 1 110 ? 15.454 -4.451 -13.877 1.00 58.41 110 ARG A N 1
ATOM 858 C CA . ARG A 1 110 ? 15.005 -4.326 -15.269 1.00 58.41 110 ARG A CA 1
ATOM 859 C C . ARG A 1 110 ? 15.647 -3.172 -16.044 1.00 58.41 110 ARG A C 1
ATOM 861 O O . ARG A 1 110 ? 15.663 -3.209 -17.267 1.00 58.41 110 ARG A O 1
ATOM 868 N N . HIS A 1 111 ? 16.134 -2.146 -15.353 1.00 53.88 111 HIS A N 1
ATOM 869 C CA . HIS A 1 111 ? 16.669 -0.925 -15.961 1.00 53.88 111 HIS A CA 1
ATOM 870 C C . HIS A 1 111 ? 18.198 -0.919 -16.091 1.00 53.88 111 HIS A C 1
ATOM 872 O O . HIS A 1 111 ? 18.764 0.045 -16.600 1.00 53.88 111 HIS A O 1
ATOM 878 N N . LEU A 1 112 ? 18.866 -1.999 -15.673 1.00 49.53 112 LEU A N 1
ATOM 879 C CA . LEU A 1 112 ? 20.301 -2.195 -15.882 1.00 49.53 112 LEU A CA 1
ATOM 880 C C . LEU A 1 112 ? 20.746 -2.209 -17.360 1.00 49.53 112 LEU A C 1
ATOM 882 O O . LEU A 1 112 ? 21.819 -1.678 -17.620 1.00 49.53 112 LEU A O 1
ATOM 886 N N . PRO A 1 113 ? 19.967 -2.707 -18.342 1.00 48.41 113 PRO A N 1
ATOM 887 C CA . PRO A 1 113 ? 20.373 -2.663 -19.753 1.00 48.41 113 PRO A CA 1
ATOM 888 C C . PRO A 1 113 ? 20.306 -1.260 -20.383 1.00 48.41 113 PRO A C 1
ATOM 890 O O . PRO A 1 113 ? 20.968 -1.001 -21.379 1.00 48.41 113 PRO A O 1
ATOM 893 N N . GLU A 1 114 ? 19.529 -0.328 -19.813 1.00 46.88 114 GLU A N 1
ATOM 894 C CA . GLU A 1 114 ? 19.480 1.069 -20.287 1.00 46.88 114 GLU A CA 1
ATOM 895 C C . GLU A 1 114 ? 20.709 1.888 -19.836 1.00 46.88 114 GLU A C 1
ATOM 897 O O . GLU A 1 114 ? 20.877 3.023 -20.272 1.00 46.88 114 GLU A O 1
ATOM 902 N N . LEU A 1 115 ? 21.575 1.340 -18.970 1.00 49.84 115 LEU A N 1
ATOM 903 C CA . LEU A 1 115 ? 22.786 2.012 -18.475 1.00 49.84 115 LEU A CA 1
ATOM 904 C C . LEU A 1 115 ? 23.969 1.977 -19.456 1.00 49.84 115 LEU A C 1
ATOM 906 O O . LEU A 1 115 ? 24.922 2.725 -19.243 1.00 49.84 115 LEU A O 1
ATOM 910 N N . ASP A 1 116 ? 23.904 1.193 -20.539 1.00 49.59 116 ASP A N 1
ATOM 911 C CA . ASP A 1 116 ? 24.938 1.209 -21.590 1.00 49.59 116 ASP A CA 1
ATOM 912 C C . ASP A 1 116 ? 24.974 2.542 -22.366 1.00 49.59 116 ASP A C 1
ATOM 914 O O . ASP A 1 116 ? 25.985 2.892 -22.975 1.00 49.59 116 ASP A O 1
ATOM 918 N N . ALA A 1 117 ? 23.912 3.349 -22.274 1.00 57.47 117 ALA A N 1
ATOM 919 C CA . ALA A 1 117 ? 23.902 4.745 -22.691 1.00 57.47 117 ALA A CA 1
ATOM 920 C C . ALA A 1 117 ? 23.407 5.595 -21.520 1.00 57.47 117 ALA A C 1
ATOM 922 O O . ALA A 1 117 ? 22.203 5.672 -21.315 1.00 57.47 117 ALA A O 1
ATOM 923 N N . PHE A 1 118 ? 24.320 6.213 -20.755 1.00 52.03 118 PHE A N 1
ATOM 924 C CA . PHE A 1 118 ? 24.008 7.065 -19.594 1.00 52.03 118 PHE A CA 1
ATOM 925 C C . PHE A 1 118 ? 22.734 7.900 -19.828 1.00 52.03 118 PHE A C 1
ATOM 927 O O . PHE A 1 118 ? 22.788 8.910 -20.542 1.00 52.03 118 PHE A O 1
ATOM 934 N N . PRO A 1 119 ? 21.581 7.512 -19.249 1.00 58.19 119 PRO A N 1
ATOM 935 C CA . PRO A 1 119 ? 20.378 8.300 -19.410 1.00 58.19 119 PRO A CA 1
ATOM 936 C C . PRO A 1 119 ? 20.597 9.646 -18.706 1.00 58.19 119 PRO A C 1
ATOM 938 O O . PRO A 1 119 ? 21.289 9.703 -17.681 1.00 58.19 119 PRO A O 1
ATOM 941 N N . PRO A 1 120 ? 20.035 10.753 -19.221 1.00 69.81 120 PRO A N 1
ATOM 942 C CA . PRO A 1 120 ? 20.151 12.048 -18.565 1.00 69.81 120 PRO A CA 1
ATOM 943 C C . PRO A 1 120 ? 19.694 11.919 -17.108 1.00 69.81 120 PRO A C 1
ATOM 945 O O . PRO A 1 120 ? 18.648 11.332 -16.835 1.00 69.81 120 PRO A O 1
ATOM 948 N N . PHE A 1 121 ? 20.471 12.467 -16.167 1.00 70.06 121 PHE A N 1
ATOM 949 C CA . PHE A 1 121 ? 20.266 12.352 -14.711 1.00 70.06 121 PHE A CA 1
ATOM 950 C C . PHE A 1 121 ? 18.801 12.560 -14.269 1.00 70.06 121 PHE A C 1
ATOM 952 O O . PHE A 1 121 ? 18.303 11.884 -13.369 1.00 70.06 121 PHE A O 1
ATOM 959 N N . ALA A 1 122 ? 18.079 13.442 -14.966 1.00 69.56 122 ALA A N 1
ATOM 960 C CA . ALA A 1 122 ? 16.655 13.690 -14.772 1.00 69.56 122 ALA A CA 1
ATOM 961 C C . ALA A 1 122 ? 15.777 12.429 -14.916 1.00 69.56 122 ALA A C 1
ATOM 963 O O . ALA A 1 122 ? 14.854 12.233 -14.131 1.00 69.56 122 ALA A O 1
ATOM 964 N N . GLN A 1 123 ? 16.060 11.548 -15.877 1.00 69.06 123 GLN A N 1
ATOM 965 C CA . GLN A 1 123 ? 15.275 10.338 -16.117 1.00 69.06 123 GLN A CA 1
ATOM 966 C C . GLN A 1 123 ? 15.471 9.304 -15.000 1.00 69.06 123 GLN A C 1
ATOM 968 O O . GLN A 1 123 ? 14.495 8.725 -14.523 1.00 69.06 123 GLN A O 1
ATOM 973 N N . ALA A 1 124 ? 16.709 9.115 -14.532 1.00 71.00 124 ALA A N 1
ATOM 974 C CA . ALA A 1 124 ? 17.004 8.250 -13.388 1.00 71.00 124 ALA A CA 1
ATOM 975 C C . ALA A 1 124 ? 16.329 8.765 -12.106 1.00 71.00 124 ALA A C 1
ATOM 977 O O . ALA A 1 124 ? 15.741 7.990 -11.345 1.00 71.00 124 ALA A O 1
ATOM 978 N N . PHE A 1 125 ? 16.346 10.085 -11.902 1.00 77.69 125 PHE A N 1
ATOM 979 C CA . PHE A 1 125 ? 15.666 10.721 -10.780 1.00 77.69 125 PHE A CA 1
ATOM 980 C C . PHE A 1 125 ? 14.147 10.505 -10.831 1.00 77.69 125 PHE A C 1
ATOM 982 O O . PHE A 1 125 ? 13.566 10.043 -9.852 1.00 77.69 125 PHE A O 1
ATOM 989 N N . VAL A 1 126 ? 13.501 10.750 -11.977 1.00 77.50 126 VAL A N 1
ATOM 990 C CA . VAL A 1 126 ? 12.048 10.551 -12.142 1.00 77.50 126 VAL A CA 1
ATOM 991 C C . VAL A 1 126 ? 11.648 9.097 -11.889 1.00 77.50 126 VAL A C 1
ATOM 993 O O . V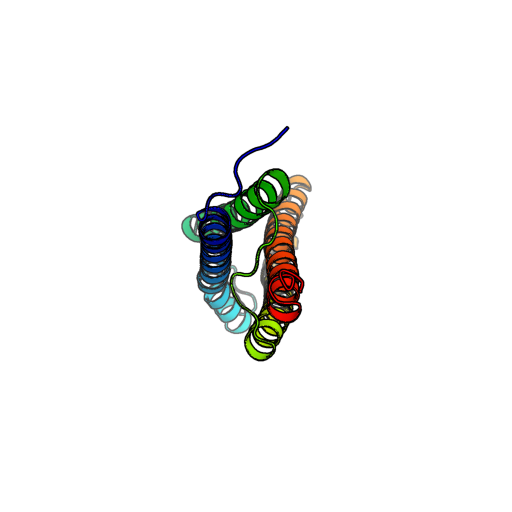AL A 1 126 ? 10.687 8.848 -11.162 1.00 77.50 126 VAL A O 1
ATOM 996 N N . LYS A 1 127 ? 12.405 8.129 -12.420 1.00 74.00 127 LYS A N 1
ATOM 997 C CA . LYS A 1 127 ? 12.164 6.697 -12.169 1.00 74.00 127 LYS A CA 1
ATOM 998 C C . LYS A 1 127 ? 12.308 6.354 -10.681 1.00 74.00 127 LYS A C 1
ATOM 1000 O O . LYS A 1 127 ? 11.477 5.633 -10.134 1.00 74.00 127 LYS A O 1
ATOM 1005 N N . SER A 1 128 ? 13.305 6.922 -10.006 1.00 76.00 128 SER A N 1
ATOM 1006 C CA . SER A 1 128 ? 13.505 6.719 -8.565 1.00 76.00 128 SER A CA 1
ATOM 1007 C C . SER A 1 128 ? 12.352 7.297 -7.743 1.00 76.00 128 SER A C 1
ATOM 1009 O O . SER A 1 128 ? 11.841 6.627 -6.848 1.00 76.00 128 SER A O 1
ATOM 1011 N N . VAL A 1 129 ? 11.884 8.503 -8.083 1.00 83.50 129 VAL A N 1
ATOM 1012 C CA . VAL A 1 129 ? 10.724 9.145 -7.443 1.00 83.50 129 VAL A CA 1
ATOM 1013 C C . VAL A 1 129 ? 9.447 8.335 -7.669 1.00 83.50 129 VAL A C 1
ATOM 1015 O O . VAL A 1 129 ? 8.670 8.155 -6.736 1.00 83.50 129 VAL A O 1
ATOM 1018 N N . TYR A 1 130 ? 9.243 7.799 -8.873 1.00 81.69 130 TYR A N 1
ATOM 1019 C CA . TYR A 1 130 ? 8.102 6.941 -9.198 1.00 81.69 130 TYR A CA 1
ATOM 1020 C C . TYR A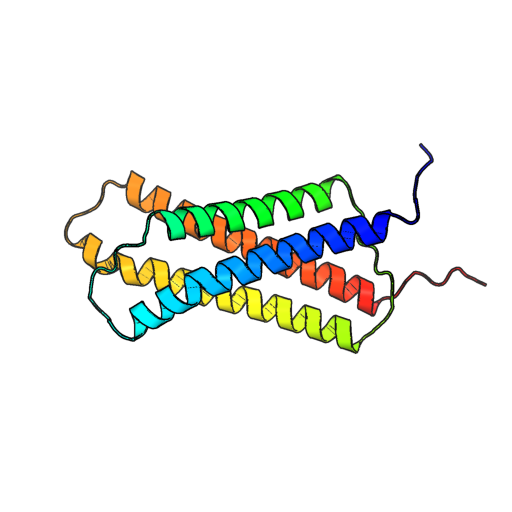 1 130 ? 8.051 5.686 -8.316 1.00 81.69 130 TYR A C 1
ATOM 1022 O O . TYR A 1 130 ? 7.016 5.362 -7.722 1.00 81.69 130 TYR A O 1
ATOM 1030 N N . VAL A 1 131 ? 9.185 4.989 -8.196 1.00 80.75 131 VAL A N 1
ATOM 1031 C CA . VAL A 1 131 ? 9.281 3.786 -7.364 1.00 80.75 131 VAL A CA 1
ATOM 1032 C C . VAL A 1 131 ? 9.108 4.150 -5.893 1.00 80.75 131 VAL A C 1
ATOM 1034 O O . VAL A 1 131 ? 8.279 3.547 -5.217 1.00 80.75 131 VAL A O 1
ATOM 1037 N N . ALA A 1 132 ? 9.813 5.178 -5.413 1.00 84.25 132 ALA A N 1
ATOM 1038 C CA . ALA A 1 132 ? 9.699 5.652 -4.038 1.00 84.25 132 ALA A CA 1
ATOM 1039 C C . ALA A 1 132 ? 8.256 6.038 -3.680 1.00 84.25 132 ALA A C 1
ATOM 1041 O O . ALA A 1 132 ? 7.773 5.659 -2.618 1.00 84.25 132 ALA A O 1
ATOM 1042 N N . GLY A 1 133 ? 7.542 6.719 -4.581 1.00 86.19 133 GLY A N 1
ATOM 1043 C CA . GLY A 1 133 ? 6.132 7.059 -4.404 1.00 86.19 133 GLY A CA 1
ATOM 1044 C C . GLY A 1 133 ? 5.248 5.819 -4.292 1.00 86.19 133 GLY A C 1
ATOM 1045 O O . GLY A 1 133 ? 4.438 5.718 -3.377 1.00 86.19 133 GLY A O 1
ATOM 1046 N N . THR A 1 134 ? 5.434 4.827 -5.163 1.00 83.88 134 THR A N 1
ATOM 1047 C CA . THR A 1 134 ? 4.653 3.577 -5.108 1.00 83.88 134 THR A CA 1
ATOM 1048 C C . THR A 1 134 ? 4.899 2.812 -3.802 1.00 83.88 134 THR A C 1
ATOM 1050 O O . THR A 1 134 ? 3.950 2.387 -3.141 1.00 83.88 134 THR A O 1
ATOM 1053 N N . LEU A 1 135 ? 6.165 2.693 -3.387 1.00 85.44 135 LEU A N 1
ATOM 1054 C CA . LEU A 1 135 ? 6.548 2.066 -2.118 1.00 85.44 135 LEU A CA 1
ATOM 1055 C C . LEU A 1 135 ? 5.982 2.815 -0.915 1.00 85.44 135 LEU A C 1
ATOM 1057 O O . LEU A 1 135 ? 5.498 2.193 0.028 1.00 85.44 135 LEU A O 1
ATOM 1061 N N . PHE A 1 136 ? 6.011 4.145 -0.958 1.00 88.19 136 PHE A N 1
ATOM 1062 C CA . PHE A 1 136 ? 5.452 4.978 0.094 1.00 88.19 136 PHE A CA 1
ATOM 1063 C C . PHE A 1 136 ? 3.933 4.788 0.214 1.00 88.19 136 PHE A C 1
ATOM 1065 O O . PHE A 1 136 ? 3.422 4.670 1.325 1.00 88.19 136 PHE A O 1
ATOM 1072 N N . GLY A 1 137 ? 3.221 4.632 -0.905 1.00 87.38 137 GLY A N 1
ATOM 1073 C CA . GLY A 1 137 ? 1.794 4.300 -0.906 1.00 87.38 137 GLY A CA 1
ATOM 1074 C C . GLY A 1 137 ? 1.497 2.946 -0.252 1.00 87.38 137 GLY A C 1
ATOM 1075 O O . GLY A 1 137 ? 0.599 2.849 0.587 1.00 87.38 137 GLY A O 1
ATOM 1076 N N . LEU A 1 138 ? 2.280 1.911 -0.579 1.00 86.31 138 LEU A N 1
ATOM 1077 C CA . LEU A 1 138 ? 2.168 0.589 0.055 1.00 86.31 138 LEU A CA 1
ATOM 1078 C C . LEU A 1 138 ? 2.508 0.633 1.550 1.00 86.31 138 LEU A C 1
ATOM 1080 O O . LEU A 1 138 ? 1.841 -0.020 2.348 1.00 86.31 138 LEU A O 1
ATOM 1084 N N . PHE A 1 139 ? 3.490 1.443 1.941 1.00 88.06 139 PHE A N 1
ATOM 1085 C CA . PHE A 1 139 ? 3.819 1.690 3.343 1.00 88.06 139 PHE A CA 1
ATOM 1086 C C . PHE A 1 139 ? 2.674 2.390 4.093 1.00 88.06 139 PHE A C 1
ATOM 1088 O O . PHE A 1 139 ? 2.328 2.011 5.211 1.00 88.06 139 PHE A O 1
ATOM 1095 N N . CYS A 1 140 ? 2.036 3.390 3.479 1.00 90.00 140 CYS A N 1
ATOM 1096 C CA . CYS A 1 140 ? 0.844 4.022 4.042 1.00 90.00 140 CYS A CA 1
ATOM 1097 C C . CYS A 1 140 ? -0.282 3.002 4.261 1.00 90.00 140 CYS A C 1
ATOM 1099 O O . CYS A 1 140 ? -0.937 3.032 5.301 1.00 90.00 140 CYS A O 1
ATOM 1101 N N . TYR A 1 141 ? -0.480 2.084 3.312 1.00 90.06 141 TYR A N 1
ATOM 1102 C CA . TYR A 1 141 ? -1.458 1.007 3.437 1.00 90.06 141 TYR A CA 1
ATOM 1103 C C . TYR A 1 141 ? -1.105 0.001 4.542 1.00 90.06 141 TYR A C 1
ATOM 1105 O O . TYR A 1 141 ? -1.970 -0.344 5.344 1.00 90.06 141 TYR A O 1
ATOM 1113 N N . SER A 1 142 ? 0.156 -0.430 4.654 1.00 90.25 142 SER A N 1
ATOM 1114 C CA . SER A 1 142 ? 0.570 -1.358 5.716 1.00 90.25 142 SER A CA 1
ATOM 1115 C C . SER A 1 142 ? 0.387 -0.744 7.108 1.00 90.25 142 SER A C 1
ATOM 1117 O O . SER A 1 142 ? -0.159 -1.380 8.006 1.00 90.25 142 SER A O 1
ATOM 1119 N N . LEU A 1 143 ? 0.747 0.535 7.277 1.00 89.56 143 LEU A N 1
ATOM 1120 C CA . LEU A 1 143 ? 0.488 1.265 8.522 1.00 89.56 143 LEU A CA 1
ATOM 1121 C C . LEU A 1 143 ? -1.004 1.365 8.843 1.00 89.56 143 LEU A C 1
ATOM 1123 O O . LEU A 1 143 ? -1.388 1.348 10.013 1.00 89.56 143 LEU A O 1
ATOM 1127 N N . GLU A 1 144 ? -1.842 1.516 7.821 1.00 89.44 144 GLU A N 1
ATOM 1128 C CA . GLU A 1 144 ? -3.285 1.559 7.998 1.00 89.44 144 GLU A CA 1
ATOM 1129 C C . GLU A 1 144 ? -3.825 0.225 8.520 1.00 89.44 144 GLU A C 1
ATOM 1131 O O . GLU A 1 144 ? -4.578 0.218 9.496 1.00 89.44 144 GLU A O 1
ATOM 1136 N N . LEU A 1 145 ? -3.387 -0.888 7.925 1.00 89.00 145 LEU A N 1
ATOM 1137 C CA . LEU A 1 145 ? -3.738 -2.237 8.367 1.00 89.00 145 LEU A CA 1
ATOM 1138 C C . LEU A 1 145 ? -3.286 -2.504 9.804 1.00 89.00 145 LEU A C 1
ATOM 1140 O O . LEU A 1 145 ? -4.069 -3.036 10.583 1.00 89.00 145 LEU A O 1
ATOM 1144 N N . ASP A 1 146 ? -2.078 -2.080 10.188 1.00 89.62 146 ASP A N 1
ATOM 1145 C CA . ASP A 1 146 ? -1.596 -2.215 11.569 1.00 89.62 146 ASP A CA 1
ATOM 1146 C C . ASP A 1 146 ? -2.453 -1.409 12.552 1.00 89.62 146 ASP A C 1
ATOM 1148 O O . ASP A 1 146 ? -2.774 -1.868 13.647 1.00 89.62 146 ASP A O 1
ATOM 1152 N N . ARG A 1 147 ? -2.842 -0.185 12.183 1.00 87.62 147 ARG A N 1
ATOM 1153 C CA . ARG A 1 147 ? -3.702 0.649 13.034 1.00 87.62 147 ARG A CA 1
ATOM 1154 C C . ARG A 1 147 ? -5.095 0.052 13.180 1.00 87.62 147 ARG A C 1
ATOM 1156 O O . ARG A 1 147 ? -5.643 0.083 14.279 1.00 87.62 147 ARG A O 1
ATOM 1163 N N . PHE A 1 148 ? -5.661 -0.467 12.094 1.00 88.19 148 PHE A N 1
ATOM 1164 C CA . PHE A 1 148 ? -6.957 -1.131 12.141 1.00 88.19 148 PHE A CA 1
ATOM 1165 C C . PHE A 1 148 ? -6.885 -2.435 12.938 1.00 88.19 148 PHE A C 1
ATOM 1167 O O . PHE A 1 148 ? -7.733 -2.661 13.792 1.00 88.19 148 PHE A O 1
ATOM 1174 N N . GLY A 1 149 ? -5.837 -3.237 12.729 1.00 87.62 149 GLY A N 1
ATOM 1175 C CA . GLY A 1 149 ? -5.581 -4.468 13.474 1.00 87.62 149 GLY A CA 1
ATOM 1176 C C . GLY A 1 149 ? -5.533 -4.223 14.977 1.00 87.62 149 GLY A C 1
ATOM 1177 O O . GLY A 1 149 ? -6.253 -4.887 15.712 1.00 87.62 149 GLY A O 1
ATOM 1178 N N . LYS A 1 150 ? -4.804 -3.190 15.422 1.00 87.62 150 LYS A N 1
ATOM 1179 C CA . LYS A 1 150 ? -4.790 -2.776 16.835 1.00 87.62 150 LYS A CA 1
ATOM 1180 C C . LYS A 1 150 ? -6.172 -2.384 17.346 1.00 87.62 150 LYS A C 1
ATOM 1182 O O . LYS A 1 150 ? -6.586 -2.854 18.389 1.00 87.62 150 LYS A O 1
ATOM 1187 N N . ALA A 1 151 ? -6.927 -1.586 16.592 1.00 86.50 151 ALA A N 1
ATOM 1188 C CA . ALA A 1 151 ? -8.277 -1.205 17.009 1.00 86.50 151 ALA A CA 1
ATOM 1189 C C . ALA A 1 151 ? -9.237 -2.411 17.106 1.00 86.50 151 ALA A C 1
ATOM 1191 O O . ALA A 1 151 ? -10.142 -2.416 17.936 1.00 86.50 151 ALA A O 1
ATOM 1192 N N . VAL A 1 152 ? -9.061 -3.420 16.248 1.00 87.00 152 VAL A N 1
ATOM 1193 C CA . VAL A 1 152 ? -9.823 -4.679 16.281 1.00 87.00 152 VAL A CA 1
ATOM 1194 C C . VAL A 1 152 ? -9.376 -5.577 17.443 1.00 87.00 152 VAL A C 1
ATOM 1196 O O . VAL A 1 152 ? -10.205 -6.281 18.017 1.00 87.00 152 VAL A O 1
ATOM 1199 N N . GLU A 1 153 ? -8.090 -5.557 17.793 1.00 88.12 153 GLU A N 1
ATOM 1200 C CA . GLU A 1 153 ? -7.524 -6.276 18.939 1.00 88.12 153 GLU A CA 1
ATOM 1201 C C . GLU A 1 153 ? -7.953 -5.657 20.271 1.00 88.12 153 GLU A C 1
ATOM 1203 O O . GLU A 1 153 ? -8.415 -6.377 21.144 1.00 88.12 153 GLU A O 1
ATOM 1208 N N . ASP A 1 154 ? -7.890 -4.333 20.406 1.00 84.44 154 ASP A N 1
ATOM 1209 C CA . ASP A 1 154 ? -8.255 -3.621 21.637 1.00 84.44 154 ASP A CA 1
ATOM 1210 C C . ASP A 1 154 ? -9.776 -3.645 21.888 1.00 84.44 154 ASP A C 1
ATOM 1212 O O . ASP A 1 154 ? -10.232 -3.555 23.026 1.00 84.44 154 ASP A O 1
ATOM 1216 N N . GLY A 1 155 ? -10.577 -3.811 20.826 1.00 72.31 155 GLY A N 1
ATOM 1217 C CA . GLY A 1 155 ? -12.037 -3.753 20.892 1.00 72.31 155 GLY A CA 1
ATOM 1218 C C . GLY A 1 155 ? -12.582 -2.334 21.131 1.00 72.31 155 GLY A C 1
ATOM 1219 O O . GLY A 1 155 ? -11.829 -1.387 21.373 1.00 72.31 155 GLY A O 1
ATOM 1220 N N . PRO A 1 156 ? -13.906 -2.120 21.008 1.00 68.19 156 PRO A N 1
ATOM 1221 C CA . PRO A 1 156 ? -14.505 -0.844 21.382 1.00 68.19 156 PRO A CA 1
ATOM 1222 C C . PRO A 1 156 ? -14.311 -0.614 22.892 1.00 68.19 156 PRO A C 1
ATOM 1224 O O . PRO A 1 156 ? -14.470 -1.565 23.655 1.00 68.19 156 PRO A O 1
ATOM 1227 N N . PRO A 1 157 ? -13.999 0.619 23.343 1.00 61.22 157 PRO A N 1
ATOM 1228 C CA . PRO A 1 157 ? -13.836 0.900 24.765 1.00 61.22 157 PRO A CA 1
ATOM 1229 C C . PRO A 1 157 ? -15.094 0.453 25.506 1.00 61.22 157 PRO A C 1
ATOM 1231 O O . PRO A 1 157 ? -16.199 0.862 25.126 1.00 61.22 157 PRO A O 1
ATOM 1234 N N . GLU A 1 158 ? -14.927 -0.398 26.525 1.00 59.00 158 GLU A N 1
ATOM 1235 C CA . GLU A 1 158 ? -16.034 -0.804 27.383 1.00 59.00 158 GLU A CA 1
ATOM 1236 C C . GLU A 1 158 ? -16.718 0.463 27.888 1.00 59.00 158 GLU A C 1
ATOM 1238 O O . GLU A 1 158 ? -16.116 1.334 28.524 1.00 59.00 158 GLU A O 1
ATOM 1243 N N . ARG A 1 159 ? -17.982 0.623 27.496 1.00 55.12 159 ARG A N 1
ATOM 1244 C CA . ARG A 1 159 ? -18.826 1.697 27.993 1.00 55.12 159 ARG A CA 1
ATOM 1245 C C . ARG A 1 159 ? -19.085 1.323 29.449 1.00 55.12 159 ARG A C 1
ATOM 1247 O O . ARG A 1 159 ? -19.919 0.459 29.681 1.00 55.12 159 ARG A O 1
ATOM 1254 N N . GLY A 1 160 ? -18.272 1.890 30.340 1.00 55.16 160 GLY A N 1
ATOM 1255 C CA . GLY A 1 160 ? -18.111 1.447 31.722 1.00 55.16 160 GLY A CA 1
ATOM 1256 C C . GLY A 1 160 ? -19.407 1.125 32.456 1.00 55.16 160 GLY A C 1
ATOM 1257 O O . GLY A 1 160 ? -20.440 1.760 32.226 1.00 55.16 160 GLY A O 1
ATOM 1258 N N . GLU A 1 161 ? -19.296 0.152 33.354 1.00 37.69 161 GLU A N 1
ATOM 1259 C CA . GLU A 1 161 ? -20.096 0.122 34.577 1.00 37.69 161 GLU A CA 1
ATOM 1260 C C . GLU A 1 161 ? -19.556 1.154 35.578 1.00 37.69 161 GLU A C 1
ATOM 1262 O O . GLU A 1 161 ? -18.312 1.295 35.681 1.00 37.69 161 GLU A O 1
#

Radius of gyration: 19.28 Å; chains: 1; bounding box: 48×38×57 Å

Sequence (161 aa):
MKSRSGPSAPWIYLGLLAAQTAAALTLFWIVFPIFHGLITHLGEPQMLALSDQVGIVASAALLHCCYWTRLKWMPVTSPFHSVFVAHLLFFASRVSFFFGGALFSAIFFRHLPELDAFPPFAQAFVKSVYVAGTLFGLFCYSLELDRFGKAVEDGPPERGE

pLDDT: mean 76.23, std 13.25, range [37.69, 91.12]

Organism: Rhizobium leguminosarum (NCBI:txid384)

Secondary structure (DSSP, 8-state):
------TTHHHHHHHHHHHHHHHHHHHHHHHHHHHHHHHHSTT--PPPPHHHHHHHHHHHHHHHHHHHHHHHH-----SS--HHHHHHHHHHHHHHHHHHHHHHHHHHHTTGGGGGS---HHHHHHHHHHHHHHHHHHHHHHHHHHHHHHHHHH-SPP---